Protein AF-A0A8S2UW93-F1 (afdb_monomer_lite)

Structure (mmCIF, N/CA/C/O backbone):
data_AF-A0A8S2UW93-F1
#
_entry.id   AF-A0A8S2UW93-F1
#
loop_
_atom_site.group_PDB
_atom_site.id
_atom_site.type_symbol
_atom_site.label_atom_id
_atom_site.label_alt_id
_atom_site.label_comp_id
_atom_site.label_asym_id
_atom_site.label_entity_id
_atom_site.label_seq_id
_atom_site.pdbx_PDB_ins_code
_atom_site.Cartn_x
_atom_site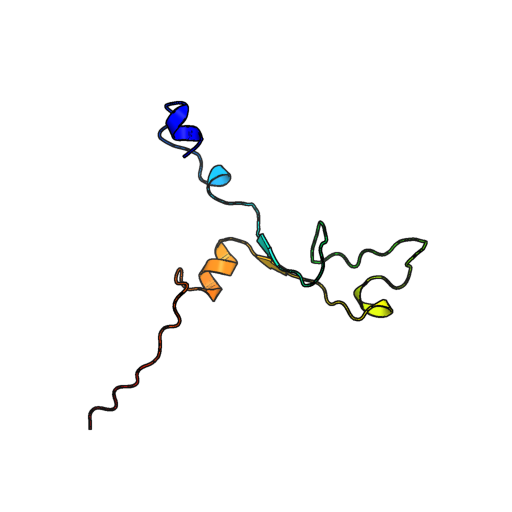.Cartn_y
_atom_site.Cartn_z
_atom_site.occupancy
_atom_site.B_iso_or_equiv
_atom_site.auth_seq_id
_atom_site.auth_comp_id
_atom_site.auth_asym_id
_atom_site.auth_atom_id
_atom_site.pdbx_PDB_model_num
ATOM 1 N N . MET A 1 1 ? -4.352 7.155 22.850 1.00 69.56 1 MET A N 1
ATOM 2 C CA . MET A 1 1 ? -4.389 7.418 21.393 1.00 69.56 1 MET A CA 1
ATOM 3 C C . MET A 1 1 ? -4.078 8.902 21.200 1.00 69.56 1 MET A C 1
ATOM 5 O O . MET A 1 1 ? -4.500 9.673 22.045 1.00 69.56 1 MET A O 1
ATOM 9 N N . PHE A 1 2 ? -3.323 9.330 20.183 1.00 85.56 2 PHE A N 1
ATOM 10 C CA . PHE A 1 2 ? -2.853 10.731 20.077 1.00 85.56 2 PHE A CA 1
ATOM 11 C C . PHE A 1 2 ? -3.981 11.779 20.209 1.00 85.56 2 PHE A C 1
ATOM 13 O O . PHE A 1 2 ? -3.871 12.707 21.003 1.00 85.56 2 PHE A O 1
ATOM 20 N N . ALA A 1 3 ? -5.103 11.573 19.514 1.00 90.31 3 ALA A N 1
ATOM 21 C CA . ALA A 1 3 ? -6.244 12.492 19.530 1.00 90.31 3 ALA A CA 1
ATOM 22 C C . ALA A 1 3 ? -6.976 12.568 20.883 1.00 90.31 3 ALA A C 1
ATOM 24 O O . ALA A 1 3 ? -7.446 13.638 21.269 1.00 90.31 3 ALA A O 1
ATOM 25 N N . SER A 1 4 ? -6.999 11.480 21.662 1.00 88.31 4 SER A N 1
ATOM 26 C CA . SER A 1 4 ? -7.669 11.475 22.969 1.00 88.31 4 SER A CA 1
ATOM 27 C C . SER A 1 4 ? -6.956 12.368 23.990 1.00 88.31 4 SER A C 1
ATOM 29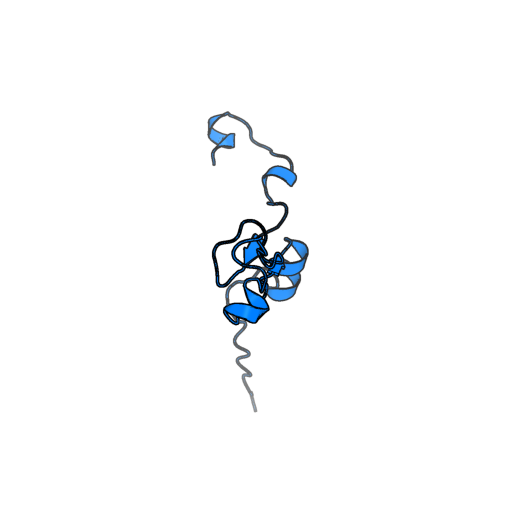 O O . SER A 1 4 ? -7.601 12.941 24.860 1.00 88.31 4 SER A O 1
ATOM 31 N N . CYS A 1 5 ? -5.632 12.529 23.876 1.00 90.50 5 CYS A N 1
ATOM 32 C CA . CYS A 1 5 ? -4.858 13.456 24.712 1.00 90.50 5 CYS A CA 1
ATOM 33 C C . CYS A 1 5 ? -5.153 14.934 24.399 1.00 90.50 5 CYS A C 1
ATOM 35 O O . CYS A 1 5 ? -4.823 15.800 25.202 1.00 90.50 5 CYS A O 1
ATOM 37 N N . LEU A 1 6 ? -5.767 15.211 23.246 1.00 92.62 6 LEU A N 1
ATOM 38 C CA . LEU A 1 6 ? -6.197 16.539 22.807 1.00 92.62 6 LEU A CA 1
ATOM 39 C C . LEU A 1 6 ? -7.701 16.766 23.040 1.00 92.62 6 LEU A C 1
ATOM 41 O O . LEU A 1 6 ? -8.271 17.697 22.479 1.00 92.62 6 LEU A O 1
ATOM 45 N N . ASN A 1 7 ? -8.356 15.900 23.824 1.00 91.19 7 ASN A N 1
ATOM 46 C CA . ASN A 1 7 ? -9.803 15.901 24.059 1.00 91.19 7 ASN A CA 1
ATOM 47 C C . ASN A 1 7 ? -10.643 15.766 22.768 1.00 91.19 7 ASN A C 1
ATOM 49 O O . ASN A 1 7 ? -11.801 16.183 22.728 1.00 91.19 7 ASN A O 1
ATOM 53 N N . MET A 1 8 ? -10.079 15.162 21.717 1.00 91.69 8 MET A N 1
ATOM 54 C CA . MET A 1 8 ? -10.808 14.797 20.502 1.00 91.69 8 MET A CA 1
ATOM 55 C C . MET A 1 8 ? -11.280 13.345 20.620 1.00 91.69 8 MET A C 1
ATOM 57 O O . MET A 1 8 ? -10.474 12.417 20.542 1.00 91.69 8 MET A O 1
ATOM 61 N N . ASN A 1 9 ? -12.586 13.163 20.830 1.00 88.50 9 ASN A N 1
ATOM 62 C CA . ASN A 1 9 ? -13.183 11.842 21.052 1.00 88.50 9 ASN A CA 1
ATOM 63 C C . ASN A 1 9 ? -13.463 11.082 19.749 1.00 88.50 9 ASN A C 1
ATOM 65 O O . ASN A 1 9 ? -13.361 9.860 19.737 1.00 88.50 9 ASN A O 1
ATOM 69 N N . ASP A 1 10 ? -13.750 11.804 18.664 1.00 90.88 10 ASP A N 1
ATOM 70 C CA . ASP A 1 10 ? -14.098 11.227 17.368 1.00 90.88 10 ASP A CA 1
ATOM 71 C C . ASP A 1 10 ? -13.175 11.755 16.269 1.00 90.88 10 ASP A C 1
ATOM 73 O O . ASP A 1 10 ? -12.797 12.930 16.251 1.00 90.88 10 ASP A O 1
ATOM 77 N N . LEU A 1 11 ? -12.827 10.875 15.331 1.00 90.75 11 LEU A N 1
ATOM 78 C CA . LEU A 1 11 ? -12.030 11.204 14.156 1.00 90.75 11 LEU A CA 1
ATOM 79 C C . LEU A 1 11 ? -12.712 10.693 12.884 1.00 90.75 11 LEU A C 1
ATOM 81 O O . LEU A 1 11 ? -13.356 9.642 12.908 1.00 90.75 11 LEU A O 1
ATOM 85 N N . PRO A 1 12 ? -12.532 11.386 11.748 1.00 91.88 12 PRO A N 1
ATOM 86 C CA . PRO A 1 12 ? -12.961 10.874 10.456 1.00 91.88 12 PRO A CA 1
ATOM 87 C C . PRO A 1 12 ? -12.310 9.526 10.125 1.00 91.88 12 PRO A C 1
ATOM 89 O O . PRO A 1 12 ? -11.139 9.294 10.430 1.00 91.88 12 PRO A O 1
ATOM 92 N N . ALA A 1 13 ? -13.036 8.668 9.402 1.00 87.69 13 ALA A N 1
ATOM 93 C CA . ALA A 1 13 ? -12.537 7.360 8.968 1.00 87.69 13 ALA A CA 1
ATOM 94 C C . ALA A 1 13 ? -11.258 7.447 8.111 1.00 87.69 13 ALA A C 1
ATOM 96 O O . ALA A 1 13 ? -10.428 6.545 8.150 1.00 87.69 13 ALA A O 1
ATOM 97 N N . SER A 1 14 ? -11.054 8.553 7.389 1.00 90.25 14 SER A N 1
ATOM 98 C CA . SER A 1 14 ? -9.830 8.809 6.619 1.00 90.25 14 SER A CA 1
ATOM 99 C C . SER A 1 14 ? -8.566 8.934 7.475 1.00 90.25 14 SER A C 1
ATOM 101 O O . SER A 1 14 ? -7.470 8.788 6.952 1.00 90.25 14 SER A O 1
ATOM 103 N N . VAL A 1 15 ? -8.699 9.209 8.777 1.00 89.88 15 VAL A N 1
ATOM 104 C CA . VAL A 1 15 ? -7.575 9.231 9.729 1.00 89.88 15 VAL A CA 1
ATOM 105 C C . VAL A 1 15 ? -7.335 7.841 10.324 1.00 89.88 15 VAL A C 1
ATOM 107 O O . VAL A 1 15 ? -6.229 7.536 10.762 1.00 89.88 15 VAL A O 1
ATOM 110 N N . ALA A 1 16 ? -8.365 6.992 10.341 1.00 89.38 16 ALA A N 1
ATOM 111 C CA . ALA A 1 16 ? -8.274 5.632 10.860 1.00 89.38 16 ALA A CA 1
ATOM 112 C C . ALA A 1 16 ? -7.585 4.672 9.878 1.00 89.38 16 ALA A C 1
ATOM 114 O O . ALA A 1 16 ? -6.932 3.726 10.315 1.00 89.38 16 ALA A O 1
ATOM 115 N N . PHE A 1 17 ? -7.713 4.914 8.570 1.00 91.31 17 PHE A N 1
ATOM 116 C CA . PHE A 1 17 ? -7.149 4.059 7.528 1.00 91.31 17 PHE A CA 1
ATOM 117 C C . PHE A 1 17 ? -6.161 4.822 6.651 1.00 91.31 17 PHE A C 1
ATOM 119 O O . PHE A 1 17 ? -6.443 5.925 6.190 1.00 91.31 17 PHE A O 1
ATOM 126 N N . PHE A 1 18 ? -5.022 4.192 6.369 1.00 91.62 18 PHE A N 1
ATOM 127 C CA . PHE A 1 18 ? -4.141 4.640 5.297 1.00 91.62 18 PHE A CA 1
ATOM 128 C C . PHE A 1 18 ? -4.812 4.430 3.934 1.00 91.62 18 PHE A C 1
ATOM 130 O O . PHE A 1 18 ? -5.721 3.609 3.797 1.00 91.62 18 PHE A O 1
ATOM 137 N N . SER A 1 19 ? -4.344 5.153 2.916 1.00 91.94 19 SER A N 1
ATOM 138 C CA . SER A 1 19 ? -4.797 4.960 1.532 1.00 91.94 19 SER A CA 1
ATOM 139 C C . SER A 1 19 ? -4.582 3.521 1.060 1.00 91.94 19 SER A C 1
ATOM 141 O O . SER A 1 19 ? -5.452 2.937 0.416 1.00 91.94 19 SER A O 1
ATOM 143 N N . SER A 1 20 ? -3.436 2.949 1.415 1.00 94.19 20 SER A N 1
ATOM 144 C CA . SER A 1 20 ? -3.050 1.571 1.145 1.00 94.19 20 SER A CA 1
ATOM 145 C C . SER A 1 20 ? -1.843 1.196 2.006 1.00 94.19 20 SER A C 1
ATOM 147 O O . SER A 1 20 ? -1.220 2.056 2.637 1.00 94.19 20 SER A O 1
ATOM 149 N N . VAL A 1 21 ? -1.542 -0.098 2.062 1.00 93.25 21 VAL A N 1
ATOM 150 C CA . VAL A 1 21 ? -0.333 -0.651 2.672 1.00 93.25 21 VAL A CA 1
ATOM 151 C C . VAL A 1 21 ? 0.478 -1.337 1.583 1.00 93.25 21 VAL A C 1
ATOM 153 O O . VAL A 1 21 ? -0.024 -2.241 0.916 1.00 93.25 21 VAL A O 1
ATOM 156 N N . ASP A 1 22 ? 1.726 -0.913 1.424 1.00 95.19 22 ASP A N 1
ATOM 157 C CA . ASP A 1 22 ? 2.638 -1.462 0.427 1.00 95.19 22 ASP A CA 1
ATOM 158 C C . ASP A 1 22 ? 3.396 -2.672 0.982 1.00 95.19 22 ASP A C 1
ATOM 160 O O . ASP A 1 22 ? 3.978 -2.619 2.069 1.00 95.19 22 ASP A O 1
ATOM 164 N N . VAL A 1 23 ? 3.396 -3.766 0.222 1.00 94.00 23 VAL A N 1
ATOM 165 C CA . VAL A 1 23 ? 4.083 -5.021 0.538 1.00 94.00 23 VAL A CA 1
ATOM 166 C C . VAL A 1 23 ? 5.077 -5.318 -0.571 1.00 94.00 23 VAL A C 1
ATOM 168 O O . VAL A 1 23 ? 4.717 -5.468 -1.740 1.00 94.00 23 VAL A O 1
ATOM 171 N N . ASP A 1 24 ? 6.351 -5.397 -0.203 1.00 94.31 24 ASP A N 1
ATOM 172 C CA . ASP A 1 24 ? 7.439 -5.504 -1.163 1.00 94.31 24 ASP A CA 1
ATOM 173 C C . ASP A 1 24 ? 8.641 -6.257 -0.577 1.00 94.31 24 ASP A C 1
ATOM 175 O O . ASP A 1 24 ? 8.865 -6.267 0.634 1.00 94.31 24 ASP A O 1
ATOM 179 N N . GLN A 1 25 ? 9.426 -6.887 -1.449 1.00 92.06 25 GLN A N 1
ATOM 180 C CA . GLN A 1 25 ? 10.699 -7.522 -1.104 1.00 92.06 25 GLN A CA 1
ATOM 181 C C . GLN A 1 25 ? 11.838 -6.506 -0.980 1.00 92.06 25 GLN A C 1
ATOM 183 O O . GLN A 1 25 ? 12.841 -6.779 -0.321 1.00 92.06 25 GLN A O 1
ATOM 188 N N . CYS A 1 26 ? 11.700 -5.343 -1.616 1.00 90.50 26 CYS A N 1
ATOM 189 C CA . CYS A 1 26 ? 12.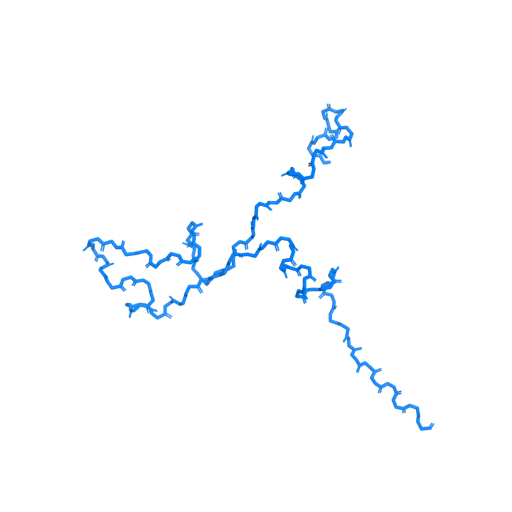677 -4.263 -1.564 1.00 90.50 26 CYS A CA 1
ATOM 190 C C . CYS A 1 26 ? 12.033 -2.958 -1.087 1.00 90.50 26 CYS A C 1
ATOM 192 O O . CYS A 1 26 ? 10.833 -2.746 -1.233 1.00 90.50 26 CYS A O 1
ATOM 194 N N . LEU A 1 27 ? 12.834 -2.067 -0.499 1.00 91.06 27 LEU A N 1
ATOM 195 C CA . LEU A 1 27 ? 12.328 -0.787 -0.017 1.00 91.06 27 LEU A CA 1
ATOM 196 C C . LEU A 1 27 ? 12.200 0.194 -1.190 1.00 91.06 27 LEU A C 1
ATOM 198 O O . LEU A 1 27 ? 13.192 0.753 -1.659 1.00 91.06 27 LEU A O 1
ATOM 202 N N . ARG A 1 28 ? 10.969 0.416 -1.648 1.00 92.06 28 ARG A N 1
ATOM 203 C CA . ARG A 1 28 ? 10.608 1.415 -2.660 1.00 92.06 28 ARG A CA 1
ATOM 204 C C . ARG A 1 28 ? 9.534 2.335 -2.107 1.00 92.06 28 ARG A C 1
ATOM 206 O O . ARG A 1 28 ? 8.796 1.959 -1.206 1.00 92.06 28 ARG A O 1
ATOM 213 N N . LYS A 1 29 ? 9.435 3.540 -2.671 1.00 90.12 29 LYS A N 1
ATOM 214 C CA . LYS A 1 29 ? 8.309 4.430 -2.365 1.00 90.12 29 LYS A CA 1
ATOM 215 C C . LYS A 1 29 ? 6.991 3.858 -2.892 1.00 90.12 29 LYS A C 1
ATOM 217 O O . LYS A 1 29 ? 5.990 3.947 -2.210 1.00 90.12 29 LYS A O 1
ATOM 222 N N . GLU A 1 30 ? 7.022 3.314 -4.107 1.00 92.88 30 GLU A N 1
ATOM 223 C CA . GLU A 1 30 ? 5.859 2.749 -4.786 1.00 92.88 30 GLU A CA 1
ATOM 224 C C . GLU A 1 30 ? 6.229 1.324 -5.237 1.00 92.88 30 GLU A C 1
ATOM 226 O O . GLU A 1 30 ? 7.134 1.175 -6.069 1.00 92.88 30 GLU A O 1
ATOM 231 N N . PRO A 1 31 ? 5.578 0.271 -4.718 1.00 93.00 31 PRO A N 1
ATOM 232 C CA . PRO A 1 31 ? 6.022 -1.116 -4.904 1.00 93.00 31 PRO A CA 1
ATOM 233 C C . PRO A 1 31 ? 5.835 -1.634 -6.340 1.00 93.00 31 PRO A C 1
ATOM 235 O O . PRO A 1 31 ? 6.531 -2.545 -6.790 1.00 93.00 31 PRO A O 1
ATOM 238 N N . TYR A 1 32 ? 4.928 -1.023 -7.104 1.00 91.38 32 TYR A N 1
ATOM 239 C CA . TYR A 1 32 ? 4.680 -1.345 -8.513 1.00 91.38 32 TYR A CA 1
ATOM 240 C C . TYR A 1 32 ? 5.685 -0.685 -9.473 1.00 91.38 32 TYR A C 1
ATOM 242 O O . TYR A 1 32 ? 5.693 -0.988 -10.672 1.00 91.38 32 TYR A O 1
ATOM 250 N N . MET A 1 33 ? 6.533 0.224 -8.982 1.00 92.06 33 MET A N 1
ATOM 251 C CA . MET A 1 33 ? 7.488 0.951 -9.809 1.00 92.06 33 MET A CA 1
ATOM 252 C C . MET A 1 33 ? 8.785 0.152 -9.998 1.00 92.06 33 MET A C 1
ATOM 254 O O . MET A 1 33 ? 9.402 -0.332 -9.052 1.00 92.06 33 MET A O 1
ATOM 258 N N . ASP A 1 34 ? 9.241 0.062 -11.246 1.00 89.69 34 ASP A N 1
ATOM 259 C CA . ASP A 1 34 ? 10.441 -0.701 -11.626 1.00 89.69 34 ASP A CA 1
ATOM 260 C C . ASP A 1 34 ? 11.768 0.063 -11.396 1.00 89.69 34 ASP A C 1
ATOM 262 O O . ASP A 1 34 ? 12.852 -0.434 -11.680 1.00 89.69 34 ASP A O 1
ATOM 266 N N . CYS A 1 35 ? 11.697 1.301 -10.888 1.00 88.69 35 CYS A N 1
ATOM 267 C CA . CYS A 1 35 ? 12.853 2.144 -10.550 1.00 88.69 35 CYS A CA 1
ATOM 268 C C . CYS A 1 35 ? 13.935 2.223 -11.652 1.00 88.69 35 CYS A C 1
ATOM 270 O O . CYS A 1 35 ? 15.131 2.107 -11.381 1.00 88.69 35 CYS A O 1
ATOM 272 N N . LYS A 1 36 ? 13.513 2.451 -12.904 1.00 91.56 36 LYS A N 1
ATOM 273 C CA . LYS A 1 36 ? 14.421 2.695 -14.034 1.00 91.56 36 LYS A CA 1
ATOM 274 C C . LYS A 1 36 ? 15.033 4.086 -13.948 1.00 91.56 36 LYS A C 1
ATOM 276 O O . LYS A 1 36 ? 14.321 5.077 -13.785 1.00 91.56 36 LYS A O 1
ATOM 281 N N . THR A 1 37 ? 16.343 4.164 -14.119 1.00 91.06 37 THR A N 1
ATOM 282 C CA . THR A 1 37 ? 17.090 5.427 -14.167 1.00 91.06 37 THR A CA 1
ATOM 283 C C . THR A 1 37 ? 18.068 5.401 -15.342 1.00 91.06 37 THR A C 1
ATOM 285 O O . THR A 1 37 ? 18.362 4.328 -15.864 1.00 91.06 37 THR A O 1
ATOM 288 N N . PRO A 1 38 ? 18.624 6.546 -15.774 1.00 94.19 38 PRO A N 1
ATOM 289 C CA . PRO A 1 38 ? 19.647 6.549 -16.822 1.00 94.19 38 PRO A CA 1
ATOM 290 C C . PRO A 1 38 ? 20.874 5.679 -16.494 1.00 94.19 38 PRO A C 1
ATOM 292 O O . PRO A 1 38 ? 21.489 5.127 -17.399 1.00 94.19 38 PRO A O 1
ATOM 295 N N . SER A 1 39 ? 21.213 5.527 -15.208 1.00 92.25 39 SER A N 1
ATOM 296 C CA . SER A 1 39 ? 22.284 4.639 -14.739 1.00 92.25 39 SER A CA 1
ATOM 297 C C . SER A 1 39 ? 21.841 3.185 -14.543 1.00 92.25 39 SER A C 1
ATOM 299 O O . SER A 1 39 ? 22.683 2.293 -14.580 1.00 92.25 39 SER A O 1
ATOM 301 N N . ASN A 1 40 ? 20.542 2.936 -14.363 1.00 90.56 40 ASN A N 1
ATOM 302 C CA . ASN A 1 40 ? 19.942 1.607 -14.279 1.00 90.56 40 ASN A CA 1
ATOM 303 C C . ASN A 1 40 ? 18.797 1.461 -15.307 1.00 90.56 40 ASN A C 1
ATOM 305 O O . ASN A 1 40 ? 17.617 1.510 -14.939 1.00 90.56 40 ASN A O 1
ATOM 309 N N . PRO A 1 41 ? 19.118 1.315 -16.607 1.00 92.00 41 PRO A N 1
ATOM 310 C CA . PRO A 1 41 ? 18.115 1.326 -17.675 1.00 92.00 41 PRO A CA 1
ATOM 311 C C . PRO A 1 41 ? 17.242 0.065 -17.694 1.00 92.00 41 PRO A C 1
ATOM 313 O O . PRO A 1 41 ? 16.105 0.098 -18.167 1.00 92.00 41 PRO A O 1
ATOM 316 N N . LEU A 1 42 ? 17.769 -1.046 -17.175 1.00 91.50 42 LEU A N 1
ATOM 317 C CA . LEU A 1 42 ? 17.084 -2.335 -17.128 1.00 91.50 42 LEU A CA 1
ATOM 318 C C . LEU A 1 42 ? 16.101 -2.444 -15.943 1.00 91.50 42 LEU A C 1
ATOM 320 O O . LEU A 1 42 ? 15.217 -3.291 -15.987 1.00 91.50 42 LEU A O 1
ATOM 324 N N . GLY A 1 43 ? 16.171 -1.551 -14.948 1.00 92.06 43 GLY A N 1
ATOM 325 C CA . GLY A 1 43 ? 15.244 -1.545 -13.808 1.00 92.06 43 GLY A CA 1
ATOM 326 C C . GLY A 1 43 ? 15.508 -2.665 -12.802 1.00 92.06 43 GLY A C 1
ATOM 327 O O . GLY A 1 43 ? 16.532 -3.344 -12.865 1.00 92.06 43 GLY A O 1
ATOM 328 N N . LEU A 1 44 ? 14.610 -2.827 -11.835 1.00 91.06 44 LEU A N 1
ATOM 329 C CA . LEU A 1 44 ? 14.725 -3.838 -10.779 1.00 91.06 44 LEU A CA 1
ATOM 330 C C . LEU A 1 44 ? 14.247 -5.218 -11.240 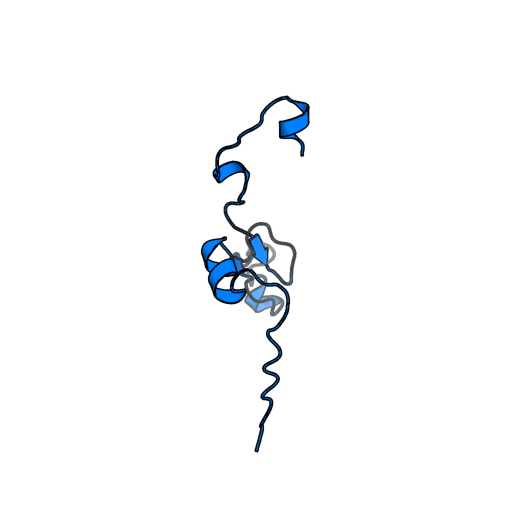1.00 91.06 44 LEU A C 1
ATOM 332 O O . LEU A 1 44 ? 14.844 -6.227 -10.873 1.00 91.06 44 LEU A O 1
ATOM 336 N N . GLU A 1 45 ? 13.229 -5.258 -12.092 1.00 91.06 45 GLU A N 1
ATOM 337 C CA . GLU A 1 45 ? 12.617 -6.489 -12.587 1.00 91.06 45 GLU A CA 1
ATOM 338 C C . GLU A 1 45 ? 13.560 -7.260 -13.517 1.00 91.06 45 GLU A C 1
ATOM 340 O O . GLU A 1 45 ? 13.747 -8.457 -13.339 1.00 91.06 45 GLU A O 1
ATOM 345 N N . VAL A 1 46 ? 14.205 -6.586 -14.477 1.00 91.31 46 VAL A N 1
ATOM 346 C CA . VAL A 1 46 ? 15.044 -7.269 -15.481 1.00 91.31 46 VAL A CA 1
ATOM 347 C C . VAL A 1 46 ? 16.486 -7.448 -15.013 1.00 91.31 46 VAL A C 1
ATOM 349 O O . VAL A 1 46 ? 17.079 -8.493 -15.265 1.00 91.31 46 VAL A O 1
ATOM 352 N N . ALA A 1 47 ? 17.085 -6.444 -14.364 1.00 91.25 47 ALA A N 1
ATOM 353 C CA . ALA A 1 47 ? 18.502 -6.521 -13.993 1.00 91.25 47 ALA A CA 1
ATOM 354 C C . ALA A 1 47 ? 18.753 -7.320 -12.710 1.00 91.25 47 ALA A C 1
ATOM 356 O O . ALA A 1 47 ? 19.814 -7.926 -12.573 1.00 91.25 47 ALA A O 1
ATOM 357 N N . TYR A 1 48 ? 17.804 -7.290 -11.773 1.00 89.81 48 TYR A N 1
ATOM 358 C CA . TYR A 1 48 ? 17.976 -7.849 -10.432 1.00 89.81 48 TYR A CA 1
ATOM 359 C C . TYR A 1 48 ? 16.972 -8.962 -10.107 1.00 89.81 48 TYR A C 1
ATOM 361 O O . TYR A 1 48 ? 17.027 -9.498 -9.005 1.00 89.81 48 TYR A O 1
ATOM 369 N N . ASP A 1 49 ? 16.079 -9.312 -11.043 1.00 92.94 49 ASP A N 1
ATOM 370 C CA . ASP A 1 49 ? 15.020 -10.320 -10.864 1.00 92.94 49 ASP A CA 1
ATOM 371 C C . ASP A 1 49 ? 14.097 -10.027 -9.661 1.00 92.94 49 ASP A C 1
ATOM 373 O O . ASP A 1 49 ? 13.517 -10.915 -9.033 1.00 92.94 49 ASP A O 1
ATOM 377 N N . ILE A 1 50 ? 13.953 -8.742 -9.311 1.00 92.38 50 ILE A N 1
ATOM 378 C CA . ILE A 1 50 ? 13.095 -8.298 -8.212 1.00 92.38 50 ILE A CA 1
ATOM 379 C C . ILE A 1 50 ? 11.731 -7.939 -8.785 1.00 92.38 50 ILE A C 1
ATOM 381 O O . ILE A 1 50 ? 11.556 -6.932 -9.474 1.00 92.38 50 ILE A O 1
ATOM 385 N N . ARG A 1 51 ? 10.734 -8.761 -8.460 1.00 93.12 51 ARG A N 1
ATOM 386 C CA . ARG A 1 51 ? 9.356 -8.540 -8.901 1.00 93.12 51 ARG A CA 1
ATOM 387 C C . ARG A 1 51 ? 8.758 -7.279 -8.274 1.00 93.12 51 ARG A C 1
ATOM 389 O O . ARG A 1 51 ? 9.188 -6.782 -7.231 1.00 93.12 51 ARG A O 1
ATOM 396 N N . LYS A 1 52 ? 7.735 -6.747 -8.936 1.00 94.31 52 LYS A N 1
ATOM 397 C CA . LYS A 1 52 ? 6.909 -5.664 -8.394 1.00 94.31 52 LYS A CA 1
ATOM 398 C C . LYS A 1 52 ? 6.166 -6.160 -7.158 1.00 94.31 52 LYS A C 1
ATOM 400 O O . LYS A 1 52 ? 5.655 -7.280 -7.162 1.00 94.31 52 LYS A O 1
ATOM 405 N N . GLY A 1 53 ? 6.144 -5.331 -6.123 1.00 93.81 53 GLY A N 1
ATOM 406 C CA . GLY A 1 53 ? 5.311 -5.562 -4.954 1.00 93.81 53 GLY A CA 1
ATOM 407 C 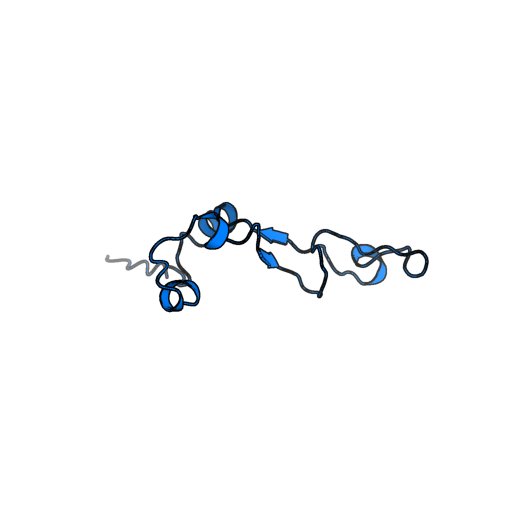C . GLY A 1 53 ? 3.857 -5.177 -5.220 1.00 93.81 53 GLY A C 1
ATOM 408 O O . GLY A 1 53 ? 3.463 -4.847 -6.343 1.00 93.81 53 GLY A O 1
ATOM 409 N N . GLU A 1 54 ? 3.065 -5.188 -4.159 1.00 94.25 54 GLU A N 1
ATOM 410 C CA . GLU A 1 54 ? 1.636 -4.894 -4.190 1.00 94.25 54 GLU A CA 1
ATOM 411 C C . GLU A 1 54 ? 1.279 -3.771 -3.216 1.00 94.25 54 GLU A C 1
ATOM 413 O O . GLU A 1 54 ? 1.928 -3.591 -2.189 1.00 94.25 54 GLU A O 1
ATOM 418 N N . SER A 1 55 ? 0.241 -3.006 -3.555 1.00 95.75 55 SER A N 1
ATOM 419 C CA . SER A 1 55 ? -0.341 -1.986 -2.681 1.00 95.75 55 SER A CA 1
ATOM 420 C C . SER A 1 55 ? -1.757 -2.421 -2.341 1.00 95.75 55 SER A C 1
ATOM 422 O O . SER A 1 55 ? -2.604 -2.533 -3.230 1.00 95.75 55 SER A O 1
ATOM 424 N N . LEU A 1 56 ? -2.007 -2.727 -1.073 1.00 94.75 56 LEU A N 1
ATOM 425 C CA . LEU A 1 56 ? -3.258 -3.325 -0.619 1.00 94.75 56 LEU A CA 1
ATOM 426 C C . LEU A 1 56 ? -4.115 -2.284 0.092 1.00 94.75 56 LEU A C 1
ATOM 428 O O . LEU A 1 56 ? -3.693 -1.670 1.074 1.00 94.75 56 LEU A O 1
ATOM 432 N N . THR A 1 57 ? -5.345 -2.095 -0.384 1.00 95.19 57 THR A N 1
ATOM 433 C CA . THR A 1 57 ? -6.325 -1.259 0.317 1.00 95.19 57 THR A CA 1
ATOM 434 C C . THR A 1 57 ? -6.953 -2.025 1.479 1.00 95.19 57 THR A C 1
ATOM 436 O O . THR A 1 57 ? -6.904 -3.256 1.538 1.00 95.19 57 THR A O 1
ATOM 439 N N . ILE A 1 58 ? -7.632 -1.315 2.385 1.00 93.69 58 ILE A N 1
ATOM 440 C CA . ILE A 1 58 ? -8.387 -1.958 3.470 1.00 93.69 58 ILE A CA 1
ATOM 441 C C . ILE A 1 58 ? -9.402 -2.987 2.942 1.00 93.69 58 ILE A C 1
ATOM 443 O O . ILE A 1 58 ? -9.569 -4.051 3.534 1.00 93.69 58 ILE A O 1
ATOM 447 N N . ALA A 1 59 ? -10.036 -2.713 1.798 1.00 93.94 59 ALA A N 1
ATOM 448 C CA . ALA A 1 59 ? -10.996 -3.626 1.189 1.00 93.94 59 ALA A CA 1
ATOM 449 C C . ALA A 1 59 ? -10.327 -4.907 0.670 1.00 93.94 59 ALA A C 1
ATOM 451 O O . ALA A 1 59 ? -10.924 -5.978 0.742 1.00 93.94 59 ALA A O 1
ATOM 452 N N . ASP A 1 60 ? -9.096 -4.817 0.168 1.00 94.56 60 ASP A N 1
ATOM 453 C CA . ASP A 1 60 ? -8.356 -5.976 -0.337 1.00 94.56 60 ASP A CA 1
ATOM 454 C C . ASP A 1 60 ? -7.827 -6.836 0.810 1.00 94.56 60 ASP A C 1
ATOM 456 O O . ASP A 1 60 ? -7.976 -8.057 0.785 1.00 94.56 60 ASP A O 1
ATOM 460 N N . ILE A 1 61 ? -7.330 -6.203 1.875 1.00 92.88 61 ILE A N 1
ATOM 461 C CA . ILE A 1 61 ? -6.882 -6.902 3.087 1.00 92.88 61 ILE A CA 1
ATOM 462 C C . ILE A 1 61 ? -8.045 -7.660 3.734 1.00 92.88 61 ILE A C 1
ATOM 464 O O . ILE A 1 61 ? -7.882 -8.815 4.130 1.00 92.88 61 ILE A O 1
ATOM 468 N N . LEU A 1 62 ? -9.232 -7.051 3.814 1.00 92.94 62 LEU A N 1
ATOM 469 C CA . LEU A 1 62 ? -10.416 -7.703 4.379 1.00 92.94 62 LEU A CA 1
ATOM 470 C C . LEU A 1 62 ? -10.850 -8.934 3.574 1.00 92.94 62 LEU A C 1
ATOM 472 O O . LEU A 1 62 ? -11.237 -9.930 4.176 1.00 92.94 62 LEU A O 1
ATOM 476 N N . LYS A 1 63 ? -10.734 -8.911 2.239 1.00 92.94 63 LYS A N 1
ATOM 477 C CA . LYS A 1 63 ? -11.031 -10.088 1.399 1.00 92.94 63 LYS A CA 1
ATOM 478 C C . LYS A 1 63 ? -10.078 -11.249 1.676 1.00 92.94 63 LYS A C 1
ATOM 480 O O . LYS A 1 63 ? -10.502 -12.397 1.639 1.00 92.94 63 LYS A O 1
ATOM 485 N N . VAL A 1 64 ? -8.800 -10.954 1.914 1.00 90.25 64 VAL A N 1
ATOM 486 C CA . VAL A 1 64 ? -7.768 -11.979 2.135 1.00 90.25 64 VAL A CA 1
ATOM 487 C C . VAL A 1 64 ? -7.833 -12.541 3.554 1.00 90.25 64 VAL A C 1
ATOM 489 O O . VAL A 1 64 ? -7.677 -13.743 3.751 1.00 90.25 64 VAL A O 1
ATOM 492 N N . THR A 1 65 ? -8.046 -11.676 4.544 1.00 90.69 65 THR A N 1
ATOM 493 C CA . THR A 1 65 ? -7.918 -12.034 5.965 1.00 90.69 65 THR A CA 1
ATOM 494 C C . THR A 1 65 ? -9.243 -12.367 6.642 1.00 90.69 65 THR A C 1
ATOM 496 O O . THR A 1 65 ? -9.225 -12.910 7.741 1.00 90.69 65 THR A O 1
ATOM 499 N N . ASP A 1 66 ? -10.394 -12.027 6.047 1.00 89.69 66 ASP A N 1
ATOM 500 C CA . ASP A 1 66 ? -11.715 -12.142 6.696 1.00 89.69 66 ASP A CA 1
ATOM 501 C C . ASP A 1 66 ? -11.749 -11.430 8.072 1.00 89.69 66 ASP A C 1
ATOM 503 O O . ASP A 1 66 ? -12.457 -11.822 8.999 1.00 89.69 66 ASP A O 1
ATOM 507 N N . GLY A 1 67 ? -10.905 -10.401 8.242 1.00 86.56 67 GLY A N 1
ATOM 508 C CA . GLY A 1 67 ? -10.730 -9.675 9.503 1.00 86.56 67 GLY A CA 1
ATOM 509 C C . GLY A 1 67 ? -10.029 -10.466 10.615 1.00 86.56 67 GLY A C 1
ATOM 510 O O . GLY A 1 67 ? -10.063 -10.042 11.771 1.00 86.56 67 GLY A O 1
ATOM 511 N N . GLN A 1 68 ? -9.401 -11.604 10.307 1.00 88.38 68 GLN A N 1
ATOM 512 C CA . GLN A 1 68 ? -8.751 -12.482 11.278 1.00 88.38 68 GLN A CA 1
ATOM 513 C C . GLN A 1 68 ? -7.292 -12.756 10.900 1.00 88.38 68 GLN A C 1
ATOM 515 O O . GLN A 1 68 ? -6.953 -13.012 9.750 1.00 88.38 68 GLN A O 1
ATOM 520 N N . LEU A 1 69 ? -6.409 -12.733 11.901 1.00 85.06 69 LEU A N 1
ATOM 521 C CA . LEU A 1 69 ? -5.010 -13.142 11.728 1.00 85.06 69 LEU A CA 1
ATOM 52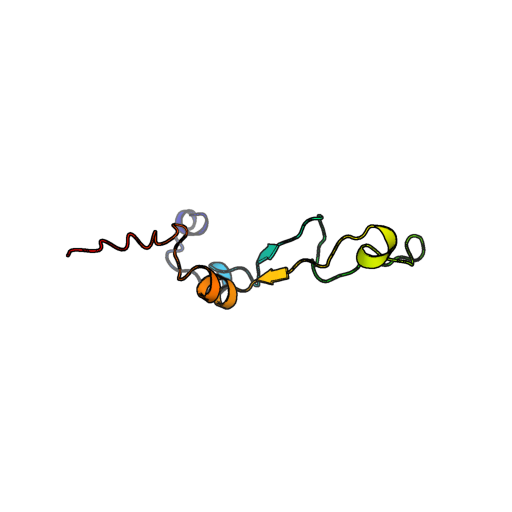2 C C . LEU A 1 69 ? -4.837 -14.663 11.867 1.00 85.06 69 LEU A C 1
ATOM 524 O O . LEU A 1 69 ? -3.936 -15.253 11.277 1.00 85.06 69 LEU A O 1
ATOM 528 N N . GLN A 1 70 ? -5.675 -15.299 12.689 1.00 84.38 70 GLN A N 1
ATOM 529 C CA . GLN A 1 70 ? -5.583 -16.731 12.954 1.00 84.38 70 GLN A CA 1
ATOM 530 C C . GLN A 1 70 ? -6.140 -17.520 11.773 1.00 84.38 70 GLN A C 1
ATOM 532 O O . GLN A 1 70 ? -7.254 -17.271 11.317 1.00 84.38 70 GLN A O 1
ATOM 537 N N . GLN A 1 71 ? -5.385 -18.518 11.314 1.00 72.62 71 GLN A N 1
ATOM 538 C CA . GLN A 1 71 ? -5.915 -19.483 10.363 1.00 72.62 71 GLN A CA 1
ATOM 539 C C . GLN A 1 71 ? -7.036 -20.269 11.045 1.00 72.62 71 GLN A C 1
ATOM 541 O O . GLN A 1 71 ? -6.839 -20.842 12.120 1.00 72.62 71 GLN A O 1
ATOM 546 N N . LYS A 1 72 ? -8.216 -20.312 10.417 1.00 69.00 72 LYS A N 1
ATOM 547 C CA . LYS A 1 72 ? -9.259 -21.271 10.784 1.00 69.00 72 LYS A CA 1
ATOM 548 C C . LYS A 1 72 ? -8.693 -22.654 10.477 1.00 69.00 72 LYS A C 1
ATOM 550 O O . LYS A 1 72 ? -8.764 -23.123 9.345 1.00 69.00 72 LYS A O 1
ATOM 555 N N . ASN A 1 73 ? -8.073 -23.285 11.471 1.00 64.31 73 ASN A N 1
ATOM 556 C CA . ASN A 1 73 ? -7.741 -24.696 11.395 1.00 64.31 73 ASN A CA 1
ATOM 557 C C . ASN A 1 73 ? -9.065 -25.413 11.144 1.00 64.31 73 ASN A C 1
ATOM 559 O O . ASN A 1 73 ? -9.908 -25.483 12.040 1.00 64.31 73 ASN A O 1
ATOM 563 N N . ASN A 1 74 ? -9.269 -25.902 9.921 1.00 60.81 74 ASN A N 1
ATOM 564 C CA . ASN A 1 74 ? -10.357 -26.812 9.601 1.00 60.81 74 ASN A CA 1
ATOM 565 C C . ASN A 1 74 ? -10.064 -28.141 10.302 1.00 60.81 74 ASN A C 1
ATOM 567 O O . ASN A 1 74 ? -9.672 -29.131 9.682 1.00 60.81 74 ASN A O 1
ATOM 571 N N . SER A 1 75 ? -10.237 -28.150 11.624 1.00 53.28 75 SER A N 1
ATOM 572 C CA . SER A 1 75 ? -10.404 -29.336 12.443 1.00 53.28 75 SER A CA 1
ATOM 573 C C . SER A 1 75 ? -11.683 -29.999 11.962 1.00 53.28 75 SER A C 1
ATOM 575 O O . SER A 1 75 ? -12.769 -29.789 12.497 1.00 53.28 75 SER A O 1
ATOM 577 N N . THR A 1 76 ? -11.550 -30.757 10.881 1.00 54.81 76 THR A N 1
ATOM 578 C CA . THR A 1 76 ? -12.572 -31.664 10.387 1.00 54.81 76 THR A CA 1
ATOM 579 C C . THR A 1 76 ? -12.662 -32.759 11.440 1.00 54.81 76 THR A C 1
ATOM 581 O O . THR A 1 76 ? -11.963 -33.768 11.373 1.00 54.81 76 THR A O 1
ATOM 584 N N . VAL A 1 77 ? -13.445 -32.515 12.492 1.00 57.84 77 VAL A N 1
ATOM 585 C CA . VAL A 1 77 ? -13.851 -33.556 13.429 1.00 57.84 77 VAL A CA 1
ATOM 586 C C . VAL A 1 77 ? -14.787 -34.458 12.633 1.00 57.84 77 VAL A C 1
ATOM 588 O O . VAL A 1 77 ? -15.986 -34.217 12.539 1.00 57.84 77 VAL A O 1
ATOM 591 N N . ASN A 1 78 ? -14.200 -35.459 11.976 1.00 51.16 78 ASN A N 1
ATOM 592 C CA . ASN A 1 78 ? -14.912 -36.610 11.444 1.00 51.16 78 ASN A CA 1
ATOM 593 C C . ASN A 1 78 ? -15.480 -37.389 12.635 1.00 51.16 78 ASN A C 1
ATOM 595 O O . ASN A 1 78 ? -14.861 -38.340 13.116 1.00 51.16 78 ASN A O 1
ATOM 599 N N . THR A 1 79 ? -16.641 -36.974 13.132 1.00 47.25 79 THR A N 1
ATOM 600 C CA . THR A 1 79 ? -17.460 -37.833 13.984 1.00 47.25 79 THR A CA 1
ATOM 601 C C . THR A 1 79 ? -18.119 -38.854 13.064 1.00 47.25 79 THR A C 1
ATOM 603 O O . THR A 1 79 ? -19.034 -38.523 12.309 1.00 47.25 79 THR A O 1
ATOM 606 N N . LYS A 1 80 ? -17.564 -40.069 13.065 1.00 41.34 80 LYS A N 1
ATOM 607 C CA . LYS A 1 80 ? -18.305 -41.277 12.692 1.00 41.34 80 LYS A CA 1
ATOM 608 C C . LYS A 1 80 ? -19.435 -41.519 13.684 1.00 41.34 80 LYS A C 1
ATOM 610 O O . LYS A 1 80 ? -19.227 -41.189 14.873 1.00 41.34 80 LYS A O 1
#

Foldseek 3Di:
DVVVVVVRPDDDVPVVFDQWDWDAPDDDPAQQDQPADPVRNLGCCRPPVGHRTDTGGPVRCCVVAVPHPDPPPPPVPPDD

Organism: NCBI:txid392030

Radius of gyration: 20.39 Å; chains: 1; bounding box: 41×58×42 Å

Sequence (80 aa):
MFASCLNMNDLPASVAFFSSVDVDQCLRKEPYMDCKTPSNPLGLEVAYDIRKGESLTIADILKVTDGQLQQKNNSTVNTK

InterPro domains:
  IPR002297 DNA-directed DNA-polymerase, family A, mitochondria [PTHR10267] (1-75)

pLDDT: mean 86.91, std 12.12, range [41.34, 95.75]

Secondary structure (DSSP, 8-state):
-GGGGGT-----HHHHS-S-EEE-SS--SSTT-----SS-TTHHHHHH-----EEE-HHHHHHHHTT-SS----------